Protein AF-A0A974BZQ8-F1 (afdb_monomer)

pLDDT: mean 70.9, std 19.98, range [27.78, 91.0]

InterPro domains:
  IPR000305 GIY-YIG endonuclease [PF01541] (47-111)
  IPR000305 GIY-YIG endonuclease [PS50164] (45-117)
  IPR035901 GIY-YIG endonucleas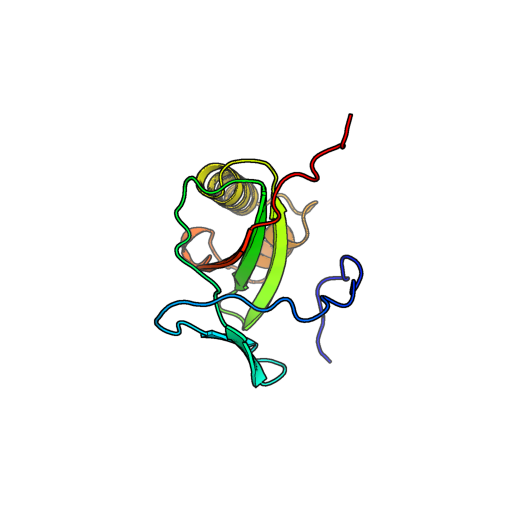e superfamily [G3DSA:3.40.1440.10] (46-117)
  IPR035901 GIY-YIG endonuclease superfamily [SSF82771] (46-108)

Organism: Xenopus laevis (NCBI:txid8355)

Mean predicted aligned error: 11.39 Å

Sequence (117 aa):
MVDEFALPPLISYRRGKTIGSQGKFFEHRGTGERYYMRGYYTCISQYVIYAIVCPCGKIYVGETIQKVKSRISQHRSTINVGNAALPLSKHFKDKGHTAEQLKFTILEVIPPLNRES

Foldseek 3Di:
DDPAPPDPDPPPPPDDDDDDDDDDWDQQPVPRDTQTADDDDDQQAAQFWKWKAAPVSHIDIDTGRGRNVVVLVVLQVLLVVQPCVDPSNVVCVVVVHHSVRIDMDTRDHDDPPPPPD

Structure (mmCIF, N/CA/C/O backbone):
data_AF-A0A974BZQ8-F1
#
_entry.id   AF-A0A974BZQ8-F1
#
loop_
_atom_site.group_PDB
_atom_site.id
_atom_site.type_symbol
_atom_site.label_atom_id
_atom_site.label_alt_id
_atom_site.label_comp_id
_atom_site.label_asym_id
_atom_site.label_entity_id
_atom_site.label_seq_id
_atom_site.pdbx_PDB_ins_code
_atom_site.Cartn_x
_atom_site.Cartn_y
_atom_site.Cartn_z
_atom_site.occupancy
_atom_site.B_iso_or_equiv
_atom_site.auth_seq_id
_atom_site.auth_comp_id
_atom_site.auth_asym_id
_atom_site.auth_atom_id
_atom_site.pdbx_PDB_model_num
ATOM 1 N N . MET A 1 1 ? -2.075 -20.815 -14.017 1.00 27.78 1 MET A N 1
ATOM 2 C CA . MET A 1 1 ? -0.973 -20.774 -13.037 1.00 27.78 1 MET A CA 1
ATOM 3 C C . MET A 1 1 ? -0.971 -19.378 -12.435 1.00 27.78 1 MET A C 1
ATOM 5 O O . MET A 1 1 ? -0.522 -18.440 -13.080 1.00 27.78 1 MET A O 1
ATOM 9 N N . VAL A 1 2 ? -1.673 -19.207 -11.314 1.00 28.59 2 VAL A N 1
ATOM 10 C CA . VAL A 1 2 ? -1.775 -17.920 -10.619 1.00 28.59 2 VAL A CA 1
ATOM 11 C C . VAL A 1 2 ? -0.594 -17.834 -9.665 1.00 28.59 2 VAL A C 1
ATOM 13 O O . VAL A 1 2 ? -0.581 -18.501 -8.640 1.00 28.59 2 VAL A O 1
ATOM 16 N N . ASP A 1 3 ? 0.428 -17.064 -10.027 1.00 27.84 3 ASP A N 1
ATOM 17 C CA . ASP A 1 3 ? 1.471 -16.687 -9.071 1.00 27.84 3 ASP A CA 1
ATOM 18 C C . ASP A 1 3 ? 0.872 -15.653 -8.114 1.00 27.84 3 ASP A C 1
ATOM 20 O O . ASP A 1 3 ? 0.970 -14.435 -8.309 1.00 27.84 3 ASP A O 1
ATOM 24 N N 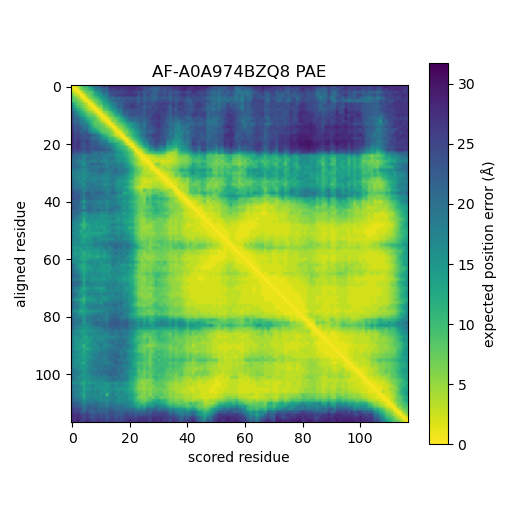. GLU A 1 4 ? 0.137 -16.186 -7.142 1.00 37.69 4 GLU A N 1
ATOM 25 C CA . GLU A 1 4 ? -0.288 -15.535 -5.917 1.00 37.69 4 GLU A CA 1
ATOM 26 C C . GLU A 1 4 ? 0.985 -15.126 -5.170 1.00 37.69 4 GLU A C 1
ATOM 28 O O . GLU A 1 4 ? 1.878 -15.943 -4.936 1.00 37.69 4 GLU A O 1
ATOM 33 N N . PHE A 1 5 ? 1.132 -13.836 -4.868 1.00 40.44 5 PHE A N 1
ATOM 34 C CA . PHE A 1 5 ? 2.206 -13.392 -3.986 1.00 40.44 5 PHE A CA 1
ATOM 35 C C . PHE A 1 5 ? 2.071 -14.177 -2.685 1.00 40.44 5 PHE A C 1
ATOM 37 O O . PHE A 1 5 ? 1.032 -14.051 -2.045 1.00 40.44 5 PHE A O 1
ATOM 44 N N . ALA A 1 6 ? 3.075 -14.995 -2.348 1.00 32.81 6 ALA A N 1
ATOM 45 C CA . ALA A 1 6 ? 3.048 -15.898 -1.202 1.00 32.81 6 ALA A CA 1
ATOM 46 C C . ALA A 1 6 ? 2.359 -15.244 0.011 1.00 32.81 6 ALA A C 1
ATOM 48 O O . ALA A 1 6 ? 2.819 -14.230 0.542 1.00 32.81 6 ALA A O 1
ATOM 49 N N . LEU A 1 7 ? 1.202 -15.819 0.337 1.00 31.98 7 LEU A N 1
ATOM 50 C CA . LEU A 1 7 ? 0.215 -15.425 1.335 1.00 31.98 7 LEU A CA 1
ATOM 51 C C . LEU A 1 7 ? 0.832 -14.953 2.668 1.00 31.98 7 LEU A C 1
ATOM 53 O O . LEU A 1 7 ? 1.629 -15.689 3.252 1.00 31.98 7 LEU A O 1
ATOM 57 N N . PRO A 1 8 ? 0.379 -13.832 3.264 1.00 35.53 8 PRO A N 1
ATOM 58 C CA . PRO A 1 8 ? 0.120 -13.836 4.695 1.00 35.53 8 PRO A CA 1
ATOM 59 C C . PRO A 1 8 ? -1.122 -14.710 4.958 1.00 35.53 8 PRO A C 1
ATOM 61 O O . PRO A 1 8 ? -2.007 -14.790 4.102 1.00 35.53 8 PRO A O 1
ATOM 64 N N . PRO A 1 9 ? -1.179 -15.416 6.098 1.00 33.00 9 PRO A N 1
ATOM 65 C CA . PRO A 1 9 ? -2.090 -16.534 6.309 1.00 33.00 9 PRO A CA 1
ATOM 66 C C . PRO A 1 9 ? -3.537 -16.134 6.023 1.00 33.00 9 PRO A C 1
ATOM 68 O O . PRO A 1 9 ? -4.001 -15.088 6.479 1.00 33.00 9 PRO A O 1
ATOM 71 N N . LEU A 1 10 ? -4.242 -17.006 5.294 1.00 33.59 10 LEU A N 1
ATOM 72 C CA . LEU A 1 10 ? -5.697 -17.027 5.154 1.00 33.59 10 LEU A CA 1
ATOM 73 C C . LEU A 1 10 ? -6.328 -17.228 6.541 1.00 33.59 10 LEU A C 1
ATOM 75 O O . LEU A 1 10 ? -6.823 -18.301 6.882 1.00 33.59 10 LEU A O 1
ATOM 79 N N . ILE A 1 11 ? -6.299 -16.193 7.378 1.00 33.12 11 ILE A N 1
ATOM 80 C CA . ILE A 1 11 ? -7.174 -16.113 8.534 1.00 33.12 11 ILE A CA 1
ATOM 81 C C . ILE A 1 11 ? -8.559 -15.876 7.947 1.00 33.12 11 ILE A C 1
ATOM 83 O O . ILE A 1 11 ? -8.868 -14.807 7.432 1.00 33.12 11 ILE A O 1
ATOM 87 N N . SER A 1 12 ? -9.355 -16.940 7.969 1.00 32.06 12 SER A N 1
ATOM 88 C CA . SER A 1 12 ? -10.794 -16.951 7.740 1.00 32.06 12 SER A CA 1
ATOM 89 C C . SER A 1 12 ? -11.447 -15.736 8.412 1.00 32.06 12 SER A C 1
ATOM 91 O O . SER A 1 12 ? -11.670 -15.730 9.625 1.00 32.06 12 SER A O 1
ATOM 93 N N . TYR A 1 13 ? -11.732 -14.680 7.644 1.00 35.72 13 TYR A N 1
ATOM 94 C CA . TYR A 1 13 ? -12.478 -13.536 8.158 1.00 35.72 13 TYR A CA 1
ATOM 95 C C . TYR A 1 13 ? -13.934 -13.967 8.329 1.00 35.72 13 TYR A C 1
ATOM 97 O O . TYR A 1 13 ? -14.726 -14.017 7.384 1.00 35.72 13 TYR A O 1
ATOM 105 N N . ARG A 1 14 ? -14.289 -14.330 9.567 1.00 29.62 14 ARG A N 1
ATOM 106 C CA . ARG A 1 14 ? -15.675 -14.582 9.958 1.00 29.62 14 ARG A CA 1
ATOM 107 C C . ARG A 1 14 ? -16.483 -13.303 9.745 1.00 29.62 14 ARG A C 1
ATOM 109 O O . ARG A 1 14 ? -16.200 -12.255 10.313 1.00 29.62 14 ARG A O 1
ATOM 116 N N . ARG A 1 15 ? -17.513 -13.433 8.912 1.00 37.19 15 ARG A N 1
ATOM 117 C CA . ARG A 1 15 ? -18.546 -12.452 8.552 1.00 37.19 15 ARG A CA 1
ATOM 118 C C . ARG A 1 15 ? -19.092 -11.694 9.785 1.00 37.19 15 ARG A C 1
ATOM 120 O O . ARG A 1 15 ? -20.075 -12.111 10.385 1.00 37.19 15 ARG A O 1
ATOM 127 N N . GLY A 1 16 ? -18.502 -10.553 10.140 1.00 29.22 16 GLY A N 1
ATOM 128 C CA . GLY A 1 16 ? -19.138 -9.563 11.025 1.00 29.22 16 GLY A CA 1
ATOM 129 C C . GLY A 1 16 ? -20.204 -8.761 10.268 1.00 29.22 16 GLY A C 1
ATOM 130 O O . GLY A 1 16 ? -20.091 -8.605 9.056 1.00 29.22 16 GLY A O 1
ATOM 131 N N . LYS A 1 17 ? -21.260 -8.281 10.926 1.00 40.97 17 LYS A N 1
ATOM 132 C CA . LYS A 1 17 ? -22.408 -7.580 10.317 1.00 40.97 17 LYS A CA 1
ATOM 133 C C . LYS A 1 17 ? -22.487 -6.165 10.887 1.00 40.97 17 LYS A C 1
ATOM 135 O O . LYS A 1 17 ? -22.650 -6.053 12.093 1.00 40.97 17 LYS A O 1
ATOM 140 N N . THR A 1 18 ? -22.465 -5.119 10.058 1.00 34.66 18 THR A N 1
ATOM 141 C CA . THR A 1 18 ? -22.893 -3.762 10.457 1.00 34.66 18 THR A CA 1
ATOM 142 C C . THR A 1 18 ? -23.450 -2.950 9.280 1.00 34.66 18 THR A C 1
ATOM 144 O O . THR A 1 18 ? -23.205 -3.238 8.110 1.00 34.66 18 THR A O 1
ATOM 147 N N . ILE A 1 19 ? -24.298 -1.996 9.662 1.00 36.72 19 ILE A N 1
ATOM 148 C CA . ILE A 1 19 ? -25.350 -1.280 8.933 1.00 36.72 19 ILE A CA 1
ATOM 149 C C . ILE A 1 19 ? -24.799 0.005 8.289 1.00 36.72 19 ILE A C 1
ATOM 151 O O . ILE A 1 19 ? -24.065 0.732 8.949 1.00 36.72 19 ILE A O 1
ATOM 155 N N . GLY A 1 20 ? -25.224 0.330 7.058 1.00 33.59 20 GLY A N 1
ATOM 156 C CA . GLY A 1 20 ? -25.208 1.718 6.555 1.00 33.59 20 GLY A CA 1
ATOM 157 C C . GLY A 1 20 ? -24.543 1.972 5.193 1.00 33.59 20 GLY A C 1
ATOM 158 O O . GLY A 1 20 ? -23.331 2.106 5.102 1.00 33.59 20 GLY A O 1
ATOM 159 N N . SER A 1 21 ? -25.403 2.082 4.172 1.00 36.38 21 SER A N 1
ATOM 160 C CA . SER A 1 21 ? -25.330 2.839 2.900 1.00 36.38 21 SER A CA 1
ATOM 161 C C . SER A 1 21 ? -24.112 2.757 1.946 1.00 36.38 21 SER A C 1
ATOM 163 O O . SER A 1 21 ? -23.096 3.419 2.117 1.00 36.38 21 SER A O 1
ATOM 165 N N . GLN A 1 22 ? -24.374 2.087 0.809 1.00 41.66 22 GLN A N 1
ATOM 166 C CA . GLN A 1 22 ? -23.867 2.344 -0.558 1.00 41.66 22 GLN A CA 1
ATOM 167 C C . GLN A 1 22 ? -22.396 2.003 -0.900 1.00 41.66 22 GLN A C 1
ATOM 169 O O . GLN A 1 22 ? -21.631 2.801 -1.431 1.00 41.66 22 GLN A O 1
ATOM 174 N N . GLY A 1 23 ? -22.046 0.724 -0.749 1.00 48.12 23 GLY A N 1
ATOM 175 C CA . GLY A 1 23 ? -21.963 -0.177 -1.911 1.00 48.12 23 GLY A CA 1
ATOM 176 C C . GLY A 1 23 ? -20.891 0.048 -2.987 1.00 48.12 23 GLY A C 1
ATOM 177 O O . GLY A 1 23 ? -21.135 -0.331 -4.130 1.00 48.12 23 GLY A O 1
ATOM 178 N N . LYS A 1 24 ? -19.704 0.582 -2.675 1.00 61.66 24 LYS A N 1
ATOM 179 C CA . LYS A 1 24 ? -18.535 0.315 -3.534 1.00 61.66 24 LYS A CA 1
ATOM 180 C C . LYS A 1 24 ? -17.987 -1.066 -3.171 1.00 61.66 24 LYS A C 1
ATOM 182 O O . LYS A 1 24 ? -17.490 -1.273 -2.067 1.00 61.66 24 LYS A O 1
ATOM 187 N N . PHE A 1 25 ? -18.130 -2.030 -4.073 1.00 63.69 25 PHE A N 1
ATOM 188 C CA . PHE A 1 25 ? -17.507 -3.344 -3.938 1.00 63.69 25 PHE A CA 1
ATOM 189 C C . PHE A 1 25 ? -16.212 -3.382 -4.752 1.00 63.69 25 PHE A C 1
ATOM 191 O O . PHE A 1 25 ? -16.117 -2.799 -5.832 1.00 63.69 25 PHE A O 1
ATOM 198 N N . PHE A 1 26 ? -15.203 -4.052 -4.215 1.00 68.00 26 PHE A N 1
ATOM 199 C CA . PHE A 1 26 ? -13.992 -4.420 -4.923 1.00 68.00 26 PHE A CA 1
ATOM 200 C C . PHE A 1 26 ? -14.168 -5.836 -5.470 1.00 68.00 26 PHE A C 1
ATOM 202 O O . PHE A 1 26 ? -14.412 -6.762 -4.704 1.00 68.00 26 PHE A O 1
A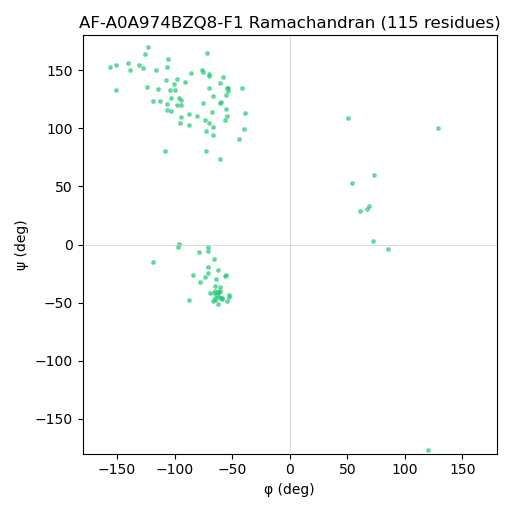TOM 209 N N . GLU A 1 27 ? -14.086 -6.006 -6.787 1.00 68.62 27 GLU A N 1
ATOM 210 C CA . GLU A 1 27 ? -14.194 -7.321 -7.421 1.00 68.62 27 GLU A CA 1
ATOM 211 C C . GLU A 1 27 ? -12.797 -7.874 -7.712 1.00 68.62 27 GLU A C 1
ATOM 213 O O . GLU A 1 27 ? -12.005 -7.263 -8.439 1.00 68.62 27 GLU A O 1
ATOM 218 N N . HIS A 1 28 ? -12.482 -9.029 -7.132 1.00 66.75 28 HIS A N 1
ATOM 219 C CA . HIS A 1 28 ? -11.229 -9.720 -7.389 1.00 66.75 28 HIS A CA 1
ATOM 220 C C . HIS A 1 28 ? -11.280 -10.356 -8.783 1.00 66.75 28 HIS A C 1
ATOM 222 O O . HIS A 1 28 ? -11.942 -11.371 -8.988 1.00 66.75 28 HIS A O 1
ATOM 228 N N . ARG A 1 29 ? -10.551 -9.784 -9.752 1.00 63.12 29 ARG A N 1
ATOM 229 C CA . ARG A 1 29 ? -10.572 -10.234 -11.161 1.00 63.12 29 ARG A CA 1
ATOM 230 C C . ARG A 1 29 ? -10.235 -11.716 -11.362 1.00 63.12 29 ARG A C 1
ATOM 232 O O . ARG A 1 29 ? -10.649 -12.281 -12.364 1.00 63.12 29 ARG A O 1
ATOM 239 N N . GLY A 1 30 ? -9.476 -12.329 -10.452 1.00 64.6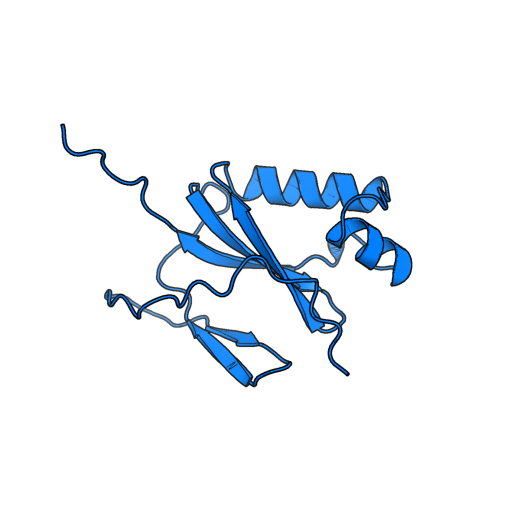2 30 GLY A N 1
ATOM 240 C CA . GLY A 1 30 ? -9.088 -13.738 -10.564 1.00 64.62 30 GLY A CA 1
ATOM 241 C C . GLY A 1 30 ? -10.127 -14.737 -10.045 1.00 64.62 30 GLY A C 1
ATOM 242 O O . GLY A 1 30 ? -10.148 -15.868 -10.509 1.00 64.62 30 GLY A O 1
ATOM 243 N N . THR A 1 31 ? -10.984 -14.339 -9.100 1.00 68.81 31 THR A N 1
ATOM 244 C CA . THR A 1 31 ? -11.945 -15.241 -8.427 1.00 68.81 31 THR A CA 1
ATOM 245 C C . THR A 1 31 ? -13.395 -14.828 -8.655 1.00 68.81 31 THR A C 1
ATOM 247 O O . THR A 1 31 ? -14.299 -15.612 -8.392 1.00 68.81 31 THR A O 1
ATOM 250 N N . GLY A 1 32 ? -13.639 -13.600 -9.124 1.00 69.31 32 GLY A N 1
ATOM 251 C CA . GLY A 1 32 ? 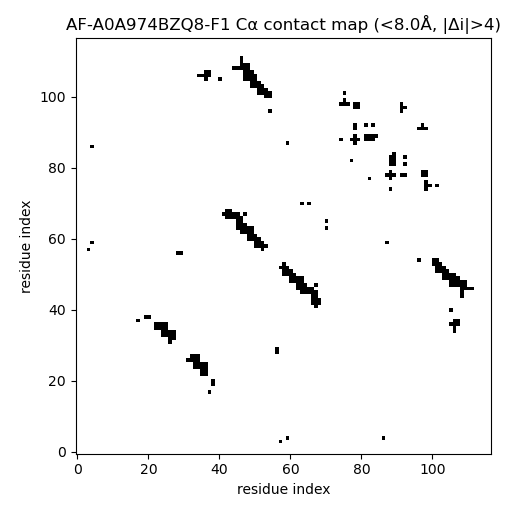-14.974 -13.010 -9.223 1.00 69.31 32 GLY A CA 1
ATOM 252 C C . GLY A 1 32 ? -15.576 -12.618 -7.870 1.00 69.31 32 GLY A C 1
ATOM 253 O O . GLY A 1 32 ? -16.713 -12.152 -7.815 1.00 69.31 32 GLY A O 1
ATOM 254 N N . GLU A 1 33 ? -14.841 -12.785 -6.766 1.00 70.81 33 GLU A N 1
ATOM 255 C CA . GLU A 1 33 ? -15.349 -12.450 -5.440 1.00 70.81 33 GLU A CA 1
ATOM 256 C C . GLU A 1 33 ? -15.491 -10.941 -5.254 1.00 70.81 33 GLU A C 1
ATOM 258 O O . GLU A 1 33 ? -14.594 -10.156 -5.573 1.00 70.81 33 GLU A O 1
ATOM 263 N N . ARG A 1 34 ? -16.631 -10.542 -4.688 1.00 70.19 34 ARG A N 1
ATOM 264 C CA . ARG A 1 34 ? -16.964 -9.148 -4.403 1.00 70.19 34 ARG A CA 1
ATOM 265 C C . ARG A 1 34 ? -16.785 -8.837 -2.927 1.00 70.19 34 ARG A C 1
ATOM 267 O O . ARG A 1 34 ? -17.542 -9.303 -2.077 1.00 70.19 34 ARG A O 1
ATOM 274 N N . TYR A 1 35 ? -15.828 -7.968 -2.646 1.00 70.50 35 TYR A N 1
ATOM 275 C CA . TYR A 1 35 ? -15.533 -7.440 -1.325 1.00 70.50 35 TYR A CA 1
ATOM 276 C C . TYR A 1 35 ? -16.248 -6.105 -1.148 1.00 70.50 35 TYR A C 1
ATOM 278 O O . TYR A 1 35 ? -15.862 -5.087 -1.719 1.00 70.50 35 TYR A O 1
ATOM 286 N N . TYR A 1 36 ? -17.327 -6.104 -0.375 1.00 69.75 36 TYR A N 1
ATOM 287 C CA . TYR A 1 36 ? -18.074 -4.886 -0.077 1.00 69.75 36 TYR A CA 1
ATOM 288 C C . TYR A 1 36 ? -17.305 -4.044 0.939 1.00 69.75 36 TYR A C 1
ATOM 290 O O . TYR A 1 36 ? -17.051 -4.517 2.045 1.00 69.75 36 TYR A O 1
ATOM 298 N N . MET A 1 37 ? -16.968 -2.800 0.587 1.00 67.19 37 MET A N 1
ATOM 299 C CA . MET A 1 37 ? -16.387 -1.856 1.544 1.00 67.19 37 MET A CA 1
ATOM 300 C C . MET A 1 37 ? -17.434 -1.506 2.607 1.00 67.19 37 MET A C 1
ATOM 302 O O . MET A 1 37 ? -18.558 -1.123 2.273 1.00 67.19 37 MET A O 1
ATOM 306 N N . ARG A 1 38 ? -17.078 -1.651 3.887 1.00 67.88 38 ARG A N 1
ATOM 307 C CA . ARG A 1 38 ? -17.997 -1.458 5.019 1.00 67.88 38 ARG A CA 1
ATOM 308 C C . ARG A 1 38 ? -17.681 -0.178 5.786 1.00 67.88 38 ARG A C 1
ATOM 310 O O . ARG A 1 38 ? -17.067 -0.211 6.846 1.00 67.88 38 ARG A O 1
ATOM 317 N N . GLY A 1 39 ? -18.137 0.952 5.256 1.00 67.50 39 GLY A N 1
ATOM 318 C CA . GLY A 1 39 ? -18.046 2.254 5.921 1.00 67.50 39 GLY A CA 1
ATOM 319 C C . GLY A 1 39 ? -17.246 3.293 5.140 1.00 67.50 39 GLY A C 1
ATOM 320 O O . GLY A 1 39 ? -16.802 3.059 4.015 1.00 67.50 39 GLY A O 1
ATOM 321 N N . TYR A 1 40 ? -17.092 4.470 5.746 1.00 69.25 40 TYR A N 1
ATOM 322 C CA . TYR A 1 40 ? -16.362 5.592 5.163 1.00 69.25 40 TYR A CA 1
ATOM 323 C C . TYR A 1 40 ? -14.919 5.594 5.655 1.00 69.25 40 TYR A C 1
ATOM 325 O O . TYR A 1 40 ? -14.640 5.892 6.816 1.00 69.25 40 TYR A O 1
ATOM 333 N N . TYR A 1 41 ? -13.995 5.285 4.751 1.00 78.06 41 TYR A N 1
ATOM 334 C CA . TYR A 1 41 ? -12.568 5.302 5.042 1.00 78.06 41 TYR A CA 1
ATOM 335 C C . TYR A 1 41 ? -11.893 6.490 4.369 1.00 78.06 41 TYR A C 1
ATOM 337 O O . TYR A 1 41 ? -12.209 6.854 3.235 1.00 78.06 41 TYR A O 1
ATOM 345 N N . THR A 1 42 ? -10.936 7.091 5.067 1.00 77.31 42 THR A N 1
ATOM 346 C CA . THR A 1 42 ? -10.198 8.259 4.583 1.00 77.31 42 THR A CA 1
ATOM 347 C C . THR A 1 42 ? -8.701 7.972 4.579 1.00 77.31 42 THR A C 1
ATOM 349 O O . THR A 1 42 ? -8.219 6.983 5.130 1.00 77.31 42 THR A O 1
ATOM 352 N N . CYS A 1 43 ? -7.920 8.865 3.975 1.00 75.25 43 CYS A N 1
ATOM 353 C CA . CYS A 1 43 ? -6.465 8.727 3.928 1.00 75.25 43 CYS A CA 1
ATOM 354 C C . CYS A 1 43 ? -5.789 8.838 5.314 1.00 75.25 43 CYS A C 1
ATOM 356 O O . CYS A 1 43 ? -4.613 8.491 5.451 1.00 75.25 43 CYS A O 1
ATOM 358 N N . ILE A 1 44 ? -6.520 9.292 6.338 1.00 80.75 44 ILE A N 1
ATOM 359 C CA . ILE A 1 44 ? -6.056 9.401 7.727 1.00 80.75 44 ILE A CA 1
ATOM 360 C C . ILE A 1 44 ? -6.471 8.213 8.606 1.00 80.75 44 ILE A C 1
ATOM 362 O O . ILE A 1 44 ? -6.076 8.180 9.771 1.00 80.75 44 ILE A O 1
ATOM 366 N N . SER A 1 45 ? -7.224 7.245 8.072 1.00 81.88 45 SER A N 1
ATOM 367 C CA . SER A 1 45 ? -7.585 6.022 8.795 1.00 81.88 45 SER A CA 1
ATOM 368 C C . SER A 1 45 ? -6.330 5.258 9.245 1.00 81.88 45 SER A C 1
ATOM 370 O O . SER A 1 45 ? -5.308 5.249 8.556 1.00 81.88 45 SER A O 1
ATOM 372 N N . GLN A 1 46 ? -6.408 4.648 10.424 1.00 87.50 46 GLN A N 1
ATOM 373 C CA . GLN A 1 46 ? -5.343 3.887 11.087 1.00 87.50 46 GLN A CA 1
ATOM 374 C C . GLN A 1 46 ? -5.872 2.496 11.438 1.00 87.50 46 GLN A C 1
ATOM 376 O O . GLN A 1 46 ? -7.087 2.310 11.441 1.00 87.50 46 GLN A O 1
ATOM 381 N N . TYR A 1 47 ? -4.974 1.553 11.736 1.00 88.50 47 TYR A N 1
ATOM 382 C CA . TYR A 1 47 ? -5.324 0.153 12.017 1.00 88.50 47 TYR A CA 1
ATOM 383 C C . TYR A 1 47 ? -6.163 -0.467 10.896 1.00 88.50 47 TYR A C 1
ATOM 385 O O . TYR A 1 47 ? -7.265 -0.955 11.116 1.00 88.50 47 TYR A O 1
ATOM 393 N N . VAL A 1 48 ? -5.676 -0.387 9.658 1.00 86.25 48 VAL A N 1
ATOM 394 C CA . VAL A 1 48 ? -6.444 -0.829 8.489 1.00 86.25 48 VAL A CA 1
ATOM 395 C C . VAL A 1 48 ? -5.789 -1.991 7.769 1.00 86.25 48 VAL A C 1
ATOM 397 O O . VAL A 1 48 ? -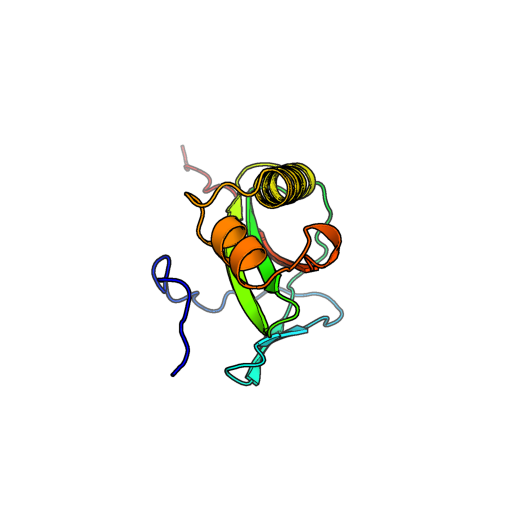4.562 -2.084 7.683 1.00 86.25 48 VAL A O 1
ATOM 400 N N . ILE A 1 49 ? -6.638 -2.803 7.151 1.00 87.44 49 ILE A N 1
ATOM 401 C CA . ILE A 1 49 ? -6.277 -3.743 6.100 1.00 87.44 49 ILE A CA 1
ATOM 402 C C . ILE A 1 49 ? -6.576 -3.061 4.769 1.00 87.44 49 ILE A C 1
ATOM 404 O O . ILE A 1 49 ? -7.687 -2.580 4.528 1.00 87.44 49 ILE A O 1
ATOM 408 N N . TYR A 1 50 ? -5.582 -3.000 3.893 1.00 87.00 50 TYR A N 1
ATOM 409 C CA . TYR A 1 50 ? -5.694 -2.388 2.576 1.00 87.00 50 TYR A CA 1
ATOM 410 C C . TYR A 1 50 ? -5.237 -3.357 1.490 1.00 87.00 50 TYR A C 1
ATOM 412 O O . TYR A 1 50 ? -4.377 -4.210 1.704 1.00 87.00 50 TYR A O 1
ATOM 420 N N . ALA A 1 51 ? -5.798 -3.187 0.298 1.00 86.31 51 ALA A N 1
ATOM 421 C CA . ALA A 1 51 ? -5.386 -3.890 -0.904 1.00 86.31 51 ALA A CA 1
ATOM 422 C C . ALA A 1 51 ? -4.804 -2.899 -1.912 1.00 86.31 51 ALA A C 1
ATOM 424 O O . ALA A 1 51 ? -5.383 -1.844 -2.170 1.00 86.31 51 ALA A O 1
ATOM 425 N N . ILE A 1 52 ? -3.665 -3.252 -2.497 1.00 86.25 52 ILE A N 1
ATOM 426 C CA . ILE A 1 52 ? -3.045 -2.580 -3.633 1.00 86.25 52 ILE A CA 1
ATOM 427 C C . ILE A 1 52 ? -3.307 -3.422 -4.876 1.00 86.25 52 ILE A C 1
ATOM 429 O O . ILE A 1 52 ? -2.978 -4.605 -4.916 1.00 86.25 52 ILE A O 1
ATOM 433 N N . VAL A 1 53 ? -3.878 -2.799 -5.897 1.00 82.12 53 VAL A N 1
ATOM 434 C CA . VAL A 1 53 ? -4.244 -3.433 -7.159 1.00 82.12 53 VAL A CA 1
ATOM 435 C C . VAL A 1 53 ? -3.255 -2.986 -8.224 1.00 82.12 53 VAL A C 1
ATOM 437 O O . VAL A 1 53 ? -3.181 -1.805 -8.573 1.00 82.12 53 VAL A O 1
ATOM 440 N N . CYS A 1 54 ? -2.501 -3.947 -8.742 1.00 81.75 54 CYS A N 1
ATOM 441 C CA . CYS A 1 54 ? -1.639 -3.761 -9.896 1.00 81.75 54 CYS A CA 1
ATOM 442 C C . CYS A 1 54 ? -2.486 -3.574 -11.167 1.00 81.75 54 CYS A C 1
ATOM 444 O O . CYS A 1 54 ? -3.505 -4.257 -11.323 1.00 81.75 54 CYS A O 1
ATOM 446 N N . PRO A 1 55 ? -2.053 -2.748 -12.138 1.00 77.38 55 PRO A N 1
ATOM 447 C CA . PRO A 1 55 ? -2.683 -2.695 -13.464 1.00 77.38 55 PRO A CA 1
ATOM 448 C C . PRO A 1 55 ? -2.720 -4.064 -14.168 1.00 77.38 55 PRO A C 1
ATOM 450 O O . PRO A 1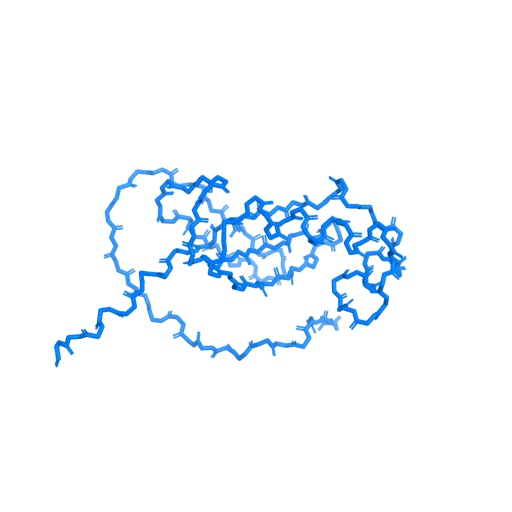 55 ? -3.644 -4.349 -14.924 1.00 77.38 55 PRO A O 1
ATOM 453 N N . CYS A 1 56 ? -1.772 -4.945 -13.850 1.00 80.75 56 CYS A N 1
ATOM 454 C CA . CYS A 1 56 ? -1.709 -6.331 -14.298 1.00 80.75 56 CYS A CA 1
ATOM 455 C C . CYS A 1 56 ? -2.764 -7.271 -13.678 1.00 80.75 56 CYS A C 1
ATOM 457 O O . CYS A 1 56 ? -2.779 -8.459 -13.991 1.00 80.75 56 CYS A O 1
ATOM 459 N N . GLY A 1 57 ? -3.610 -6.781 -12.765 1.00 75.00 57 GLY A N 1
ATOM 460 C CA . GLY A 1 57 ? -4.658 -7.563 -12.103 1.00 75.00 57 GLY A CA 1
ATOM 461 C C . GLY A 1 57 ? -4.209 -8.337 -10.861 1.00 75.00 57 GLY A C 1
ATOM 462 O O . GLY A 1 57 ? -5.059 -8.918 -10.193 1.00 75.00 57 GLY A O 1
ATOM 463 N N . LYS A 1 58 ? -2.914 -8.321 -10.513 1.00 81.12 58 LYS A N 1
ATOM 464 C CA . LYS A 1 58 ? -2.434 -8.876 -9.240 1.00 81.12 58 LYS A CA 1
ATOM 465 C C . LYS A 1 58 ? -2.768 -7.957 -8.068 1.00 81.12 58 LYS A C 1
ATOM 467 O O . LYS A 1 58 ? -2.778 -6.733 -8.215 1.00 81.12 58 LYS A O 1
ATOM 472 N N . ILE A 1 59 ? -3.003 -8.547 -6.902 1.00 83.12 59 ILE A N 1
ATOM 473 C CA . ILE A 1 59 ? -3.399 -7.821 -5.696 1.00 83.12 59 ILE A CA 1
ATOM 474 C C . ILE A 1 59 ? -2.409 -8.123 -4.576 1.00 83.12 59 ILE A C 1
ATOM 476 O O . ILE A 1 59 ? -2.007 -9.265 -4.377 1.00 83.12 59 ILE A O 1
ATOM 480 N N . TYR A 1 60 ? -2.009 -7.076 -3.864 1.00 85.94 60 TYR A N 1
ATOM 481 C CA . TYR A 1 60 ? -1.203 -7.148 -2.653 1.00 85.94 60 TYR A CA 1
ATOM 482 C C . TYR A 1 60 ? -2.061 -6.696 -1.477 1.00 85.94 60 TYR A C 1
ATOM 484 O O . TYR A 1 60 ? -2.574 -5.578 -1.495 1.00 85.94 60 TYR A O 1
ATOM 492 N N . VAL A 1 61 ? -2.212 -7.538 -0.458 1.00 86.62 61 VAL A N 1
ATOM 493 C CA . VAL A 1 61 ? -2.932 -7.193 0.772 1.00 86.62 61 VAL A CA 1
ATOM 494 C C . VAL A 1 61 ? -1.917 -6.918 1.870 1.00 86.62 61 VAL A C 1
ATOM 496 O O . VAL A 1 61 ? -0.968 -7.678 2.056 1.00 86.62 61 VAL A O 1
ATOM 499 N N . GLY A 1 62 ? -2.103 -5.815 2.586 1.00 85.94 62 GLY A N 1
ATOM 500 C CA . GLY A 1 62 ? -1.257 -5.445 3.707 1.00 85.94 62 GLY A CA 1
ATOM 501 C C . GLY A 1 62 ? -2.064 -4.860 4.852 1.00 85.94 62 GLY A C 1
ATOM 502 O O . GLY A 1 62 ? -3.142 -4.301 4.664 1.00 85.94 62 GLY A O 1
ATOM 503 N N . GLU A 1 63 ? -1.495 -4.950 6.043 1.00 89.38 63 GLU A N 1
ATOM 504 C CA . GLU A 1 63 ? -2.003 -4.295 7.242 1.00 89.38 63 GLU A CA 1
ATOM 505 C C . GLU A 1 63 ? -1.117 -3.103 7.623 1.00 89.38 63 GLU A C 1
ATOM 507 O O . GLU A 1 63 ? 0.074 -3.024 7.285 1.00 89.38 63 GLU A O 1
ATOM 512 N N . THR A 1 64 ? -1.707 -2.118 8.292 1.00 86.00 64 THR A N 1
ATOM 513 C CA . THR A 1 64 ? -0.970 -0.983 8.841 1.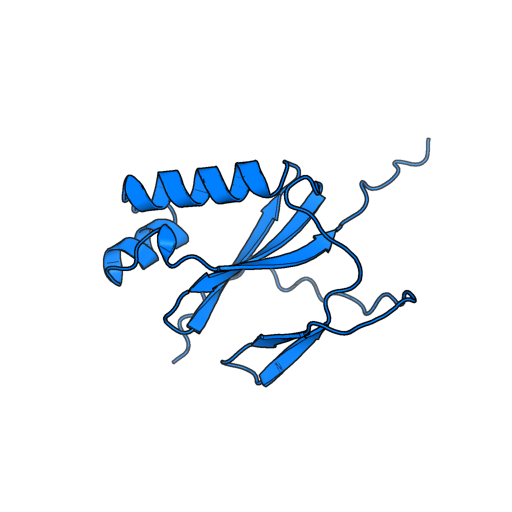00 86.00 64 THR A CA 1
ATOM 514 C C . THR A 1 64 ? -1.647 -0.425 10.079 1.00 86.00 64 THR A C 1
ATOM 516 O O . THR A 1 64 ? -2.836 -0.123 10.077 1.00 86.00 64 THR A O 1
ATOM 519 N N . ILE A 1 65 ? -0.849 -0.200 11.118 1.00 89.44 65 ILE A N 1
ATOM 520 C CA . ILE A 1 65 ? -1.251 0.578 12.295 1.00 89.44 65 ILE A CA 1
ATOM 521 C C . ILE A 1 65 ? -1.188 2.082 11.984 1.00 89.44 65 ILE A C 1
ATOM 523 O O . ILE A 1 65 ? -2.008 2.861 12.455 1.00 89.44 65 ILE A O 1
ATOM 527 N N . GLN A 1 66 ? -0.248 2.493 11.129 1.00 88.06 66 GLN A N 1
ATOM 528 C CA . GLN A 1 66 ? -0.065 3.888 10.727 1.00 88.06 66 GLN A CA 1
ATOM 529 C C . GLN A 1 66 ? -1.177 4.379 9.792 1.00 88.06 66 GLN A C 1
ATOM 531 O O . GLN A 1 66 ? -1.865 3.583 9.150 1.00 88.06 66 GLN A O 1
ATOM 536 N N . LYS A 1 67 ? -1.265 5.708 9.628 1.00 87.25 67 LYS A N 1
ATOM 537 C CA . LYS A 1 67 ? -2.162 6.359 8.661 1.00 87.25 67 LYS A CA 1
ATOM 538 C C . LYS A 1 67 ? -1.953 5.801 7.252 1.00 87.25 67 LYS A C 1
ATOM 540 O O . LYS A 1 67 ? -0.820 5.780 6.761 1.00 87.25 67 LYS A O 1
ATOM 545 N N . VAL A 1 68 ? -3.044 5.460 6.563 1.00 86.62 68 VAL A N 1
ATOM 546 C CA . VAL A 1 68 ? -3.001 4.885 5.203 1.00 86.62 68 VAL A CA 1
ATOM 547 C C . VAL A 1 68 ? -2.183 5.745 4.243 1.00 86.62 68 VAL A C 1
ATOM 549 O O . VAL A 1 68 ? -1.337 5.222 3.523 1.00 86.62 68 VAL A O 1
ATOM 552 N N . LYS A 1 69 ? -2.357 7.074 4.273 1.00 86.88 69 LYS A N 1
ATOM 553 C CA . LYS A 1 69 ? -1.590 8.012 3.435 1.00 86.88 69 LYS A CA 1
ATOM 554 C C . LYS A 1 69 ? -0.079 7.809 3.569 1.00 86.88 69 LYS A C 1
ATOM 556 O O . LYS A 1 69 ? 0.618 7.781 2.559 1.00 86.88 69 LYS A O 1
ATOM 561 N N . SER A 1 70 ? 0.408 7.662 4.803 1.00 89.44 70 SER A N 1
ATOM 562 C CA . SER A 1 70 ? 1.833 7.463 5.086 1.00 89.44 70 SER A CA 1
ATOM 563 C C . SER A 1 70 ? 2.313 6.138 4.504 1.00 89.44 70 SER A C 1
ATOM 565 O O . SER A 1 70 ? 3.289 6.097 3.755 1.00 89.44 70 SER A O 1
ATOM 567 N N . ARG A 1 71 ? 1.559 5.059 4.753 1.00 91.00 71 ARG A N 1
ATOM 568 C CA . ARG A 1 71 ? 1.925 3.723 4.279 1.00 91.00 71 ARG A CA 1
ATOM 569 C C . ARG A 1 71 ? 1.952 3.629 2.754 1.00 91.00 71 ARG A C 1
ATOM 571 O O . ARG A 1 71 ? 2.895 3.076 2.195 1.00 91.00 71 ARG A O 1
ATOM 578 N N . ILE A 1 72 ? 0.962 4.204 2.069 1.00 89.00 72 ILE A N 1
ATOM 579 C CA . ILE A 1 72 ? 0.935 4.244 0.600 1.00 89.00 72 ILE A CA 1
ATOM 580 C C . ILE A 1 72 ? 2.088 5.095 0.055 1.00 89.00 72 ILE A C 1
ATOM 582 O O . ILE A 1 72 ? 2.729 4.696 -0.914 1.00 89.00 72 ILE A O 1
ATOM 586 N N . SER A 1 73 ? 2.414 6.223 0.693 1.00 89.00 73 SER A N 1
ATOM 587 C CA . SER A 1 73 ? 3.574 7.038 0.308 1.00 89.00 73 SER A CA 1
ATOM 588 C C . SER A 1 73 ? 4.890 6.268 0.438 1.00 89.00 73 SER A C 1
ATOM 590 O O . SER A 1 73 ? 5.749 6.359 -0.437 1.00 89.00 73 SER A O 1
ATOM 592 N N . GLN A 1 74 ? 5.045 5.476 1.500 1.00 89.56 74 GLN A N 1
ATOM 593 C CA . GLN A 1 74 ? 6.228 4.645 1.707 1.00 89.56 74 GLN A CA 1
ATOM 594 C C . GLN A 1 74 ? 6.347 3.546 0.644 1.00 89.56 74 GLN A C 1
ATOM 596 O O . GLN A 1 74 ? 7.434 3.330 0.105 1.00 89.56 74 GLN A O 1
ATOM 601 N N . HIS A 1 75 ? 5.232 2.904 0.277 1.00 89.06 75 HIS A N 1
ATOM 602 C CA . HIS A 1 75 ? 5.201 1.950 -0.836 1.00 89.06 75 HIS A CA 1
ATOM 603 C C . HIS A 1 75 ? 5.615 2.601 -2.155 1.00 89.06 75 HIS A C 1
ATOM 605 O O . HIS A 1 75 ? 6.462 2.055 -2.855 1.00 89.06 75 HIS A O 1
ATOM 611 N N . ARG A 1 76 ? 5.089 3.793 -2.465 1.00 88.69 76 ARG A N 1
ATOM 612 C CA . ARG A 1 76 ? 5.472 4.550 -3.668 1.00 88.69 76 ARG A CA 1
ATOM 613 C C . ARG A 1 76 ? 6.964 4.868 -3.699 1.00 88.69 76 ARG A C 1
ATOM 615 O O . ARG A 1 76 ? 7.613 4.608 -4.703 1.00 88.69 76 ARG A O 1
ATOM 622 N N . SER A 1 77 ? 7.512 5.362 -2.589 1.00 89.62 77 SER A N 1
ATOM 623 C CA . SER A 1 77 ? 8.950 5.630 -2.468 1.00 89.62 77 SER A CA 1
ATOM 624 C C . SER A 1 77 ? 9.782 4.363 -2.703 1.00 89.62 77 SER A C 1
ATOM 626 O O . SER A 1 77 ? 10.698 4.356 -3.518 1.00 89.62 77 SER A O 1
ATOM 628 N N . THR A 1 78 ? 9.394 3.248 -2.082 1.00 86.88 78 THR A N 1
ATOM 629 C CA . THR A 1 78 ? 10.068 1.949 -2.249 1.00 86.88 78 THR A CA 1
ATOM 630 C C . THR A 1 78 ? 10.040 1.451 -3.699 1.00 86.88 78 THR A C 1
ATOM 632 O O . THR A 1 78 ? 11.025 0.885 -4.181 1.00 86.88 78 THR A O 1
ATOM 635 N N . ILE A 1 79 ? 8.914 1.627 -4.395 1.00 86.44 79 ILE A N 1
ATOM 636 C CA . ILE A 1 79 ? 8.768 1.278 -5.814 1.00 86.44 79 ILE A CA 1
ATOM 637 C C . ILE A 1 79 ? 9.688 2.154 -6.668 1.00 86.44 79 ILE A C 1
ATOM 639 O O . ILE A 1 79 ? 10.432 1.623 -7.484 1.00 86.44 79 ILE A O 1
ATOM 643 N N . ASN A 1 80 ? 9.706 3.466 -6.424 1.00 87.50 80 ASN A N 1
ATOM 644 C CA . ASN A 1 80 ? 10.537 4.412 -7.174 1.00 87.50 80 ASN A CA 1
ATOM 645 C C . ASN A 1 80 ? 12.039 4.175 -6.976 1.00 87.50 80 ASN A C 1
ATOM 647 O O . ASN A 1 80 ? 12.812 4.309 -7.918 1.00 87.50 80 ASN A O 1
ATOM 651 N N . VAL A 1 81 ? 12.455 3.767 -5.775 1.00 87.81 81 VAL A N 1
ATOM 652 C CA . VAL A 1 81 ? 13.841 3.353 -5.495 1.00 87.81 81 VAL A CA 1
ATOM 653 C C . VAL A 1 81 ? 14.172 2.002 -6.153 1.00 87.81 81 VAL A C 1
ATOM 655 O O . VAL A 1 81 ? 15.339 1.672 -6.348 1.00 87.81 81 VAL A O 1
ATOM 658 N N . GLY A 1 82 ? 13.167 1.200 -6.518 1.00 80.25 82 GLY A N 1
ATOM 659 C CA . GLY A 1 82 ? 13.363 -0.095 -7.170 1.00 80.25 82 GLY A CA 1
ATOM 660 C C . GLY A 1 82 ? 13.992 -1.145 -6.252 1.00 80.25 82 GLY A C 1
ATOM 661 O O . GLY A 1 82 ? 14.771 -1.985 -6.719 1.00 80.25 82 GLY A O 1
ATOM 662 N N . ASN A 1 83 ? 13.682 -1.080 -4.952 1.00 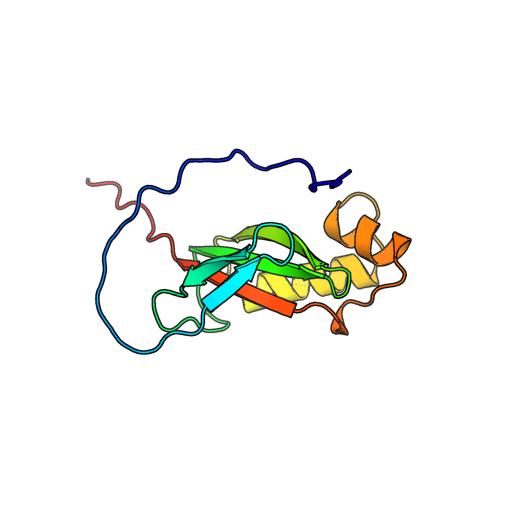79.94 83 ASN A N 1
ATOM 663 C CA . ASN A 1 83 ? 14.173 -2.024 -3.953 1.00 79.94 83 ASN A CA 1
ATOM 664 C C . ASN A 1 83 ? 13.594 -3.434 -4.183 1.00 79.94 83 ASN A C 1
ATOM 666 O O . ASN A 1 83 ? 12.473 -3.744 -3.780 1.00 79.94 83 ASN A O 1
ATOM 670 N N . ALA A 1 84 ? 14.400 -4.316 -4.776 1.00 76.56 84 ALA A N 1
ATOM 671 C CA . ALA A 1 84 ? 14.009 -5.684 -5.105 1.00 76.56 84 ALA A CA 1
ATOM 672 C C . ALA A 1 84 ? 13.850 -6.618 -3.887 1.00 76.56 84 ALA A C 1
ATOM 674 O O . ALA A 1 84 ? 13.404 -7.753 -4.057 1.00 76.56 84 ALA A O 1
ATOM 675 N N . ALA A 1 85 ? 14.185 -6.167 -2.671 1.00 80.94 85 ALA A N 1
ATOM 676 C CA . ALA A 1 85 ? 13.986 -6.953 -1.454 1.00 80.94 85 ALA A CA 1
ATOM 677 C C . ALA A 1 85 ? 12.502 -7.083 -1.073 1.00 80.94 85 ALA A C 1
ATOM 679 O O . ALA A 1 85 ? 12.124 -8.039 -0.400 1.00 80.94 85 ALA A O 1
ATOM 680 N N . LEU A 1 86 ? 11.651 -6.139 -1.498 1.00 83.12 86 LEU A N 1
ATOM 681 C CA . LEU A 1 86 ? 10.220 -6.176 -1.200 1.00 83.12 86 LEU A CA 1
ATOM 682 C C . LEU A 1 86 ? 9.424 -6.714 -2.395 1.00 83.12 86 LEU A C 1
ATOM 684 O O . LEU A 1 86 ? 9.603 -6.219 -3.510 1.00 83.12 86 LEU A O 1
ATOM 688 N N . PRO A 1 87 ? 8.491 -7.664 -2.183 1.00 83.88 87 PRO A N 1
ATOM 689 C CA . PRO A 1 87 ? 7.782 -8.345 -3.269 1.00 83.88 87 PRO A CA 1
ATOM 690 C C . PRO A 1 87 ? 6.981 -7.374 -4.141 1.00 83.88 87 PRO A C 1
ATOM 692 O O . PRO A 1 87 ? 6.944 -7.525 -5.360 1.00 83.88 87 PRO A O 1
ATOM 695 N N . LEU A 1 88 ? 6.397 -6.337 -3.529 1.00 83.81 88 LEU A N 1
ATOM 696 C CA . LEU A 1 88 ? 5.656 -5.303 -4.247 1.00 83.81 88 LEU A CA 1
ATOM 697 C C . LEU A 1 88 ? 6.573 -4.468 -5.154 1.00 83.81 88 LEU A C 1
ATOM 699 O O . LEU A 1 88 ? 6.271 -4.296 -6.329 1.00 83.81 88 LEU A O 1
ATOM 703 N N . SER A 1 89 ? 7.704 -3.977 -4.637 1.00 84.75 89 SER A N 1
ATOM 704 C CA . SER A 1 89 ? 8.636 -3.153 -5.423 1.00 84.75 89 SER A CA 1
ATOM 705 C C . SER A 1 89 ? 9.343 -3.973 -6.505 1.00 84.75 89 SER A C 1
ATOM 707 O O . SER A 1 89 ? 9.387 -3.548 -7.659 1.00 84.75 89 SER A O 1
ATOM 709 N N . LYS A 1 90 ? 9.773 -5.201 -6.180 1.00 86.19 90 LYS A N 1
ATOM 710 C CA . LYS A 1 90 ? 10.311 -6.159 -7.153 1.00 86.19 90 LYS A CA 1
ATOM 711 C C . LYS A 1 90 ? 9.338 -6.389 -8.306 1.00 86.19 90 LYS A C 1
ATOM 713 O O . LYS A 1 90 ? 9.720 -6.261 -9.460 1.00 86.19 90 LYS A O 1
ATOM 718 N N . HIS A 1 91 ? 8.068 -6.653 -8.006 1.00 87.62 91 HIS A N 1
ATOM 719 C CA . HIS A 1 91 ? 7.064 -6.864 -9.040 1.00 87.62 91 HIS A CA 1
ATOM 720 C C . HIS A 1 91 ? 6.859 -5.649 -9.944 1.00 87.62 91 HIS A C 1
ATOM 722 O O . HIS A 1 91 ? 6.772 -5.802 -11.161 1.00 87.62 91 HIS A O 1
ATOM 728 N N . PHE A 1 92 ? 6.760 -4.454 -9.357 1.00 85.19 92 PHE A N 1
ATOM 729 C CA . PHE A 1 92 ? 6.586 -3.231 -10.135 1.00 85.19 92 PHE A CA 1
ATOM 730 C C . PHE A 1 92 ? 7.787 -2.999 -11.052 1.00 85.19 92 PHE A C 1
ATOM 732 O O . PHE A 1 92 ? 7.599 -2.709 -12.229 1.00 85.19 92 PHE A O 1
ATOM 739 N N . LYS A 1 93 ? 9.003 -3.243 -10.559 1.00 87.19 93 LYS A N 1
ATOM 740 C CA . LYS A 1 93 ? 10.226 -3.182 -11.361 1.00 87.19 93 LYS A CA 1
ATOM 741 C C . LYS A 1 93 ? 10.232 -4.215 -12.493 1.00 87.19 93 LYS A C 1
ATOM 743 O O . LYS A 1 93 ? 10.414 -3.840 -13.646 1.00 87.19 93 LYS A O 1
ATOM 748 N N . ASP A 1 94 ? 9.961 -5.483 -12.188 1.00 87.25 94 ASP A N 1
ATOM 749 C CA . ASP A 1 94 ? 9.985 -6.591 -13.157 1.00 87.25 94 ASP A CA 1
ATOM 750 C C . ASP A 1 94 ? 8.922 -6.439 -14.257 1.00 87.25 94 ASP A C 1
ATOM 752 O O . ASP A 1 94 ? 9.100 -6.910 -15.380 1.00 87.25 94 ASP A O 1
ATOM 756 N N . LYS A 1 95 ? 7.792 -5.796 -13.945 1.00 86.25 95 LYS A N 1
ATOM 757 C CA . LYS A 1 95 ? 6.709 -5.527 -14.901 1.00 86.25 95 LYS A CA 1
ATOM 758 C C . LYS A 1 95 ? 6.769 -4.139 -15.539 1.00 86.25 95 LYS A C 1
ATOM 760 O O . LYS A 1 95 ? 5.897 -3.829 -16.348 1.00 86.25 95 LYS A O 1
ATOM 765 N N . GLY A 1 96 ? 7.761 -3.315 -15.195 1.00 86.81 96 GLY A N 1
ATOM 766 C CA . GLY A 1 96 ? 7.862 -1.936 -15.679 1.00 86.81 96 GLY A CA 1
ATOM 767 C C . GLY A 1 96 ? 6.674 -1.058 -15.263 1.00 86.81 96 GLY A C 1
ATOM 768 O O . GLY A 1 96 ? 6.292 -0.146 -15.990 1.00 86.81 96 GLY A O 1
ATOM 769 N N . HIS A 1 97 ? 6.044 -1.362 -14.128 1.00 88.19 97 HIS A N 1
ATOM 770 C CA . HIS A 1 97 ? 4.972 -0.556 -13.555 1.00 88.19 97 HIS A CA 1
ATOM 771 C C . HIS A 1 97 ? 5.540 0.567 -12.695 1.00 88.19 97 HIS A C 1
ATOM 773 O O . HIS A 1 97 ? 6.550 0.397 -12.011 1.00 88.19 97 HIS A O 1
ATOM 779 N N . THR A 1 98 ? 4.845 1.700 -12.674 1.00 87.12 98 THR A N 1
ATOM 780 C CA . THR A 1 98 ? 5.260 2.867 -11.890 1.00 87.12 98 THR A CA 1
ATOM 781 C C . THR A 1 98 ? 4.396 3.052 -10.644 1.00 87.12 98 THR A C 1
ATOM 783 O O . THR A 1 98 ? 3.269 2.552 -10.551 1.00 87.12 98 THR A O 1
ATOM 786 N N . ALA A 1 99 ? 4.915 3.784 -9.657 1.00 85.44 99 ALA A N 1
ATOM 787 C CA . ALA A 1 99 ? 4.215 4.053 -8.402 1.00 85.44 99 ALA A CA 1
ATOM 788 C C . ALA A 1 99 ? 2.910 4.856 -8.590 1.00 85.44 99 ALA A C 1
ATOM 790 O O . ALA A 1 99 ? 2.014 4.802 -7.742 1.00 85.44 99 ALA A O 1
ATOM 791 N N . GLU A 1 100 ? 2.772 5.582 -9.699 1.00 83.75 100 GLU A N 1
ATOM 792 C CA . GLU A 1 100 ? 1.587 6.362 -10.071 1.00 83.75 100 GLU A CA 1
ATOM 793 C C . GLU A 1 100 ? 0.432 5.463 -10.525 1.00 83.75 100 GLU A C 1
ATOM 795 O O . GLU A 1 100 ? -0.733 5.805 -10.330 1.00 83.75 100 GLU A O 1
ATOM 800 N N . GLN A 1 101 ? 0.741 4.286 -11.077 1.00 79.88 101 GLN A N 1
ATOM 801 C CA . GLN A 1 101 ? -0.248 3.296 -11.515 1.00 79.88 101 GLN A CA 1
ATOM 802 C C . GLN A 1 101 ? -0.831 2.485 -10.348 1.00 79.88 101 GLN A C 1
ATOM 804 O O . GLN A 1 101 ? -1.772 1.709 -10.532 1.00 79.88 101 GLN A O 1
ATOM 809 N N . LEU A 1 102 ? -0.289 2.668 -9.142 1.00 82.81 102 LEU A N 1
ATOM 810 C CA . LEU A 1 102 ? -0.747 2.016 -7.927 1.00 82.81 102 LEU A CA 1
ATOM 811 C C . LEU A 1 102 ? -2.141 2.518 -7.545 1.00 82.81 102 LEU A C 1
ATOM 813 O O . LEU A 1 102 ? -2.325 3.669 -7.135 1.00 82.81 102 LEU A O 1
ATOM 817 N N . LYS A 1 103 ? -3.120 1.616 -7.605 1.00 85.00 103 LYS A N 1
ATOM 818 C CA . LYS A 1 103 ? -4.454 1.824 -7.037 1.00 85.00 103 LYS A CA 1
ATOM 819 C C . LYS A 1 103 ? -4.538 1.095 -5.709 1.00 85.00 103 LYS A C 1
ATOM 821 O O . LYS A 1 103 ? -4.061 -0.029 -5.599 1.00 85.00 103 LYS A O 1
ATOM 826 N N . PHE A 1 104 ? -5.145 1.717 -4.708 1.00 84.81 104 PHE A N 1
ATOM 827 C CA . PHE A 1 104 ? -5.371 1.070 -3.421 1.00 84.81 104 PHE A CA 1
ATOM 828 C C . PHE A 1 104 ? -6.818 1.242 -2.970 1.00 84.81 104 PHE A C 1
ATOM 830 O O . PHE A 1 104 ? -7.498 2.194 -3.354 1.00 84.81 104 PHE A O 1
ATOM 837 N N . THR A 1 105 ? -7.277 0.309 -2.148 1.00 82.88 105 THR A N 1
ATOM 838 C CA . THR A 1 105 ? -8.573 0.356 -1.479 1.00 82.88 105 THR A CA 1
ATOM 839 C C . THR A 1 105 ? -8.421 -0.116 -0.037 1.00 82.88 105 THR A C 1
ATOM 841 O O . THR A 1 105 ? -7.527 -0.905 0.272 1.00 82.88 105 THR A O 1
ATOM 844 N N . ILE A 1 106 ? -9.261 0.402 0.854 1.00 83.81 106 ILE A N 1
ATOM 845 C CA . ILE A 1 106 ? -9.304 -0.021 2.254 1.00 83.81 106 ILE A CA 1
ATOM 846 C C . ILE A 1 106 ? -10.379 -1.096 2.355 1.00 83.81 106 ILE A C 1
ATOM 848 O O . ILE A 1 106 ? -11.516 -0.872 1.939 1.00 83.81 106 ILE A O 1
ATOM 852 N N . LEU A 1 107 ? -9.991 -2.263 2.862 1.00 82.62 107 LEU A N 1
ATOM 853 C CA . LEU A 1 107 ? -10.877 -3.412 3.005 1.00 82.62 107 LEU A CA 1
ATOM 854 C C . LEU A 1 107 ? -11.620 -3.355 4.338 1.00 82.62 107 LEU A C 1
ATOM 856 O O . LEU A 1 107 ? -12.838 -3.510 4.370 1.00 82.62 107 LEU A O 1
ATOM 860 N N . GLU A 1 108 ? -10.888 -3.097 5.422 1.00 82.25 108 GLU A N 1
ATOM 861 C CA . GLU A 1 108 ? -11.426 -3.104 6.779 1.00 82.25 108 GLU A CA 1
ATOM 862 C C . GLU A 1 108 ? -10.569 -2.241 7.714 1.00 82.25 108 GLU A C 1
ATOM 864 O O . GLU A 1 108 ? -9.368 -2.064 7.495 1.00 82.25 108 GLU A O 1
ATOM 869 N N . VAL A 1 109 ? -11.189 -1.703 8.765 1.00 82.81 109 VAL A N 1
ATOM 870 C CA . VAL A 1 109 ? -10.503 -1.080 9.904 1.00 82.81 109 VAL A CA 1
ATOM 871 C C . VAL A 1 109 ? -10.632 -2.043 11.076 1.00 82.81 109 VAL A C 1
ATOM 873 O O . VAL A 1 109 ? -11.747 -2.361 11.483 1.00 82.81 109 VAL A O 1
ATOM 876 N N . ILE A 1 110 ? -9.505 -2.488 11.619 1.00 80.88 110 ILE A N 1
ATOM 877 C CA . ILE A 1 110 ? -9.456 -3.321 12.813 1.00 80.88 110 ILE A CA 1
ATOM 878 C C . ILE A 1 110 ? -9.436 -2.377 14.021 1.00 80.88 110 ILE A C 1
ATOM 880 O O . ILE A 1 110 ? -8.455 -1.652 14.201 1.00 80.88 110 ILE A O 1
ATOM 884 N N . PRO A 1 111 ? -10.488 -2.330 14.856 1.00 73.69 111 PRO A N 1
ATOM 885 C CA . PRO A 1 111 ? -10.417 -1.572 16.095 1.00 73.69 111 PRO A CA 1
ATOM 886 C C . PRO A 1 111 ? -9.290 -2.146 16.968 1.00 73.69 111 PRO A C 1
ATOM 888 O O . PRO A 1 111 ? -9.136 -3.371 17.023 1.00 73.69 111 PRO A O 1
ATOM 891 N N . PRO A 1 112 ? -8.484 -1.301 17.639 1.00 67.00 112 PRO A N 1
ATOM 892 C CA . PRO A 1 112 ? -7.499 -1.800 18.585 1.00 67.00 112 PRO A CA 1
ATOM 893 C C . PRO A 1 112 ? -8.231 -2.671 19.606 1.00 67.00 112 PRO A C 1
ATOM 895 O O . PRO A 1 112 ? -9.256 -2.257 20.145 1.00 67.00 112 PRO A O 1
ATOM 898 N N . LEU A 1 113 ? -7.739 -3.896 19.818 1.00 61.78 113 LEU A N 1
ATOM 899 C CA . LEU A 1 113 ? -8.273 -4.777 20.850 1.00 61.78 113 LEU A CA 1
ATOM 900 C C . LEU A 1 113 ? -8.224 -4.001 22.166 1.00 61.78 113 LEU A C 1
ATOM 902 O O . LEU A 1 113 ? -7.133 -3.718 22.669 1.00 61.78 113 LEU A O 1
ATOM 906 N N . ASN A 1 114 ? -9.391 -3.631 22.699 1.00 57.94 114 ASN A N 1
ATOM 907 C CA . ASN A 1 114 ? -9.490 -3.202 24.082 1.00 57.94 114 ASN A CA 1
ATOM 908 C C . ASN A 1 114 ? -8.931 -4.363 24.902 1.00 57.94 114 ASN A C 1
ATOM 910 O O . ASN A 1 114 ? -9.547 -5.424 24.988 1.00 57.94 114 ASN A O 1
ATOM 914 N N . ARG A 1 115 ? -7.726 -4.185 25.448 1.00 55.94 115 ARG A N 1
ATOM 915 C CA . ARG A 1 115 ? -7.296 -4.972 26.594 1.00 55.94 115 ARG A CA 1
ATOM 916 C C . ARG A 1 115 ? -8.218 -4.520 27.713 1.00 55.94 115 ARG A C 1
ATOM 918 O O . ARG A 1 115 ? -8.018 -3.444 28.269 1.00 55.94 115 ARG A O 1
ATOM 925 N N . GLU A 1 116 ? -9.307 -5.257 27.911 1.00 52.81 116 GLU A N 1
ATOM 926 C CA . GLU A 1 116 ? -10.078 -5.124 29.137 1.00 52.81 116 GLU A CA 1
ATOM 927 C C . GLU A 1 116 ? -9.108 -5.340 30.310 1.00 52.81 116 GLU A C 1
ATOM 929 O O . GLU A 1 116 ? -8.215 -6.185 30.220 1.00 52.81 116 GLU A O 1
ATOM 934 N N . SER A 1 117 ? -9.257 -4.436 31.281 1.00 48.44 117 SER A N 1
ATOM 935 C CA . SER A 1 117 ? -8.388 -4.057 32.404 1.00 48.44 117 SER A CA 1
ATOM 936 C C . SER A 1 117 ? -7.442 -5.095 33.004 1.00 48.44 117 SER A C 1
ATOM 938 O O . SER A 1 117 ? -7.830 -6.269 33.165 1.00 48.44 117 SER A O 1
#

Solvent-accessible surface area (backbone atoms only — not comparable to full-atom values): 7396 Å² total; per-residue (Å²): 137,82,88,66,72,83,74,76,80,87,70,79,79,75,87,78,86,88,87,75,88,83,76,56,58,50,66,40,84,87,77,69,48,70,48,64,41,82,65,93,80,57,60,72,44,47,29,28,36,33,38,37,41,44,89,86,65,50,70,48,78,48,76,38,68,57,35,43,50,58,56,54,50,50,50,33,51,41,32,72,71,47,44,64,90,39,72,68,18,29,48,28,55,78,68,71,53,56,54,84,61,59,41,73,48,69,59,46,70,55,74,78,80,78,75,76,130

Secondary structure (DSSP, 8-state):
-------S----------------EEE-TTT--EEE--S---TT--SEEEEEE-TTS-EEEEEESS-HHHHHHHHHHHHHHT-TTSHHHHHHHHTT--GGG-EEEEEEE--------

Radius of gyration: 15.32 Å; Cα contacts (8 Å, |Δi|>4): 149; chains: 1; bounding box: 40×30×48 Å